Protein AF-A0A6N2Z597-F1 (afdb_monomer_lite)

Structure (mmCIF, N/CA/C/O backbone):
data_AF-A0A6N2Z597-F1
#
_entry.id   AF-A0A6N2Z597-F1
#
loop_
_a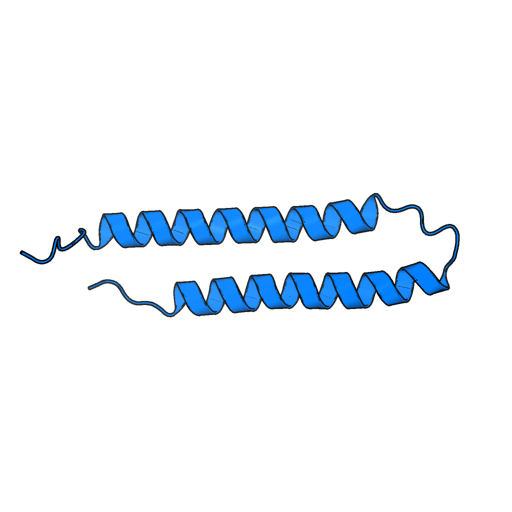tom_site.group_PDB
_atom_site.id
_atom_site.type_symbol
_atom_site.label_atom_id
_atom_site.label_alt_id
_atom_site.label_comp_id
_atom_site.label_asym_id
_atom_site.label_entity_id
_atom_site.label_seq_id
_atom_site.pdbx_PDB_ins_code
_atom_site.Cartn_x
_atom_site.Cartn_y
_atom_site.Cartn_z
_atom_site.occupancy
_atom_site.B_iso_or_equiv
_atom_site.auth_seq_id
_atom_site.auth_comp_id
_atom_site.auth_asym_id
_atom_site.auth_atom_id
_atom_site.pdbx_PDB_model_num
ATOM 1 N N . MET A 1 1 ? 13.501 10.677 -32.550 1.00 42.88 1 MET A N 1
ATOM 2 C CA . MET A 1 1 ? 14.381 9.870 -31.673 1.00 42.88 1 MET A CA 1
ATOM 3 C C . MET A 1 1 ? 13.610 9.490 -30.417 1.00 42.88 1 MET A C 1
ATOM 5 O O . MET A 1 1 ? 13.212 10.388 -29.690 1.00 42.88 1 MET A O 1
ATOM 9 N N . ALA A 1 2 ? 13.378 8.203 -30.149 1.00 51.84 2 ALA A N 1
ATOM 10 C CA . ALA A 1 2 ? 12.922 7.784 -28.824 1.00 51.84 2 ALA A CA 1
ATOM 11 C C . ALA A 1 2 ? 14.106 7.915 -27.854 1.00 51.84 2 ALA A C 1
ATOM 13 O O . ALA A 1 2 ? 15.125 7.251 -28.052 1.00 51.84 2 ALA A O 1
ATOM 14 N N . ASN A 1 3 ? 14.001 8.786 -26.847 1.00 58.09 3 ASN A N 1
ATOM 15 C CA . ASN A 1 3 ? 14.976 8.852 -25.759 1.00 58.09 3 ASN A CA 1
ATOM 16 C C . ASN A 1 3 ? 14.941 7.516 -25.009 1.00 58.09 3 ASN A C 1
ATOM 18 O O . ASN A 1 3 ? 14.078 7.281 -24.167 1.00 58.09 3 ASN A O 1
ATOM 22 N N . ARG A 1 4 ? 15.859 6.608 -25.352 1.00 70.00 4 ARG A N 1
ATOM 23 C CA . ARG A 1 4 ? 16.040 5.363 -24.610 1.00 70.00 4 ARG A CA 1
ATOM 24 C C . ARG A 1 4 ? 16.729 5.707 -23.298 1.00 70.00 4 ARG A C 1
ATOM 26 O O . ARG A 1 4 ? 17.931 5.967 -23.264 1.00 70.00 4 ARG A 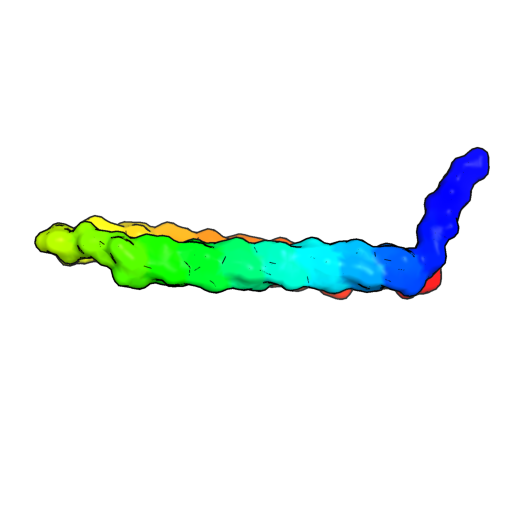O 1
ATOM 33 N N . TYR A 1 5 ? 15.957 5.737 -22.219 1.00 75.50 5 TYR A N 1
ATOM 34 C CA . TYR A 1 5 ? 16.517 5.803 -20.879 1.00 75.50 5 TYR A CA 1
ATOM 35 C C . TYR A 1 5 ? 17.359 4.551 -20.619 1.00 75.50 5 TYR A C 1
ATOM 37 O O . TYR A 1 5 ? 16.966 3.438 -20.969 1.00 75.50 5 TYR A O 1
ATOM 45 N N . LYS A 1 6 ? 18.533 4.727 -20.004 1.00 87.75 6 LYS A N 1
ATOM 46 C CA . LYS A 1 6 ? 19.369 3.598 -19.576 1.00 87.75 6 LYS A CA 1
ATOM 47 C C . LYS A 1 6 ? 18.580 2.738 -18.586 1.00 87.75 6 LYS A C 1
ATOM 49 O O . LYS A 1 6 ? 17.957 3.286 -17.678 1.00 87.75 6 LYS A O 1
ATOM 54 N N . ALA A 1 7 ? 18.682 1.412 -18.684 1.00 86.69 7 ALA A N 1
ATOM 55 C CA . ALA A 1 7 ? 18.010 0.490 -17.762 1.00 86.69 7 ALA A CA 1
ATOM 56 C C . ALA A 1 7 ? 18.303 0.805 -16.279 1.00 86.69 7 ALA A C 1
ATOM 58 O O . ALA A 1 7 ? 17.421 0.695 -15.431 1.00 86.69 7 ALA A O 1
ATOM 59 N N . SER A 1 8 ? 19.514 1.279 -15.962 1.00 88.69 8 SER A N 1
ATOM 60 C CA . SER A 1 8 ? 19.888 1.730 -14.615 1.00 88.69 8 SER A CA 1
ATOM 61 C C . SER A 1 8 ? 19.087 2.942 -14.124 1.00 88.69 8 SER A C 1
ATOM 63 O O . SER A 1 8 ? 18.741 3.010 -12.947 1.00 88.69 8 SER A O 1
ATOM 65 N N . TYR A 1 9 ? 18.758 3.882 -15.013 1.00 90.38 9 TYR A N 1
ATOM 66 C CA . TYR A 1 9 ? 17.917 5.030 -14.684 1.00 90.38 9 TYR A CA 1
ATOM 67 C C . TYR A 1 9 ? 16.481 4.588 -14.383 1.00 90.38 9 TYR A C 1
ATOM 69 O O . TYR A 1 9 ? 15.925 5.004 -13.369 1.00 90.38 9 TYR A O 1
ATOM 77 N N . CYS A 1 10 ? 15.921 3.692 -15.201 1.00 90.19 10 CYS A N 1
ATOM 78 C CA . CYS A 1 10 ? 14.583 3.142 -14.978 1.00 90.19 10 CYS A CA 1
ATOM 79 C C . CYS A 1 10 ? 14.496 2.363 -13.659 1.00 90.19 10 CYS A C 1
ATOM 81 O O . CYS A 1 10 ? 13.576 2.594 -12.882 1.00 90.19 10 CYS A O 1
ATOM 83 N N . ARG A 1 11 ? 15.493 1.518 -13.353 1.00 90.62 11 ARG A N 1
ATOM 84 C CA . ARG A 1 11 ? 15.575 0.808 -12.062 1.00 90.62 11 ARG A CA 1
ATOM 85 C C . ARG A 1 11 ? 15.609 1.775 -10.880 1.00 90.62 11 ARG A C 1
ATOM 87 O O . ARG A 1 11 ? 14.910 1.560 -9.899 1.00 90.62 11 ARG A O 1
ATOM 94 N N . ARG A 1 12 ? 16.379 2.866 -10.978 1.00 92.31 12 ARG A N 1
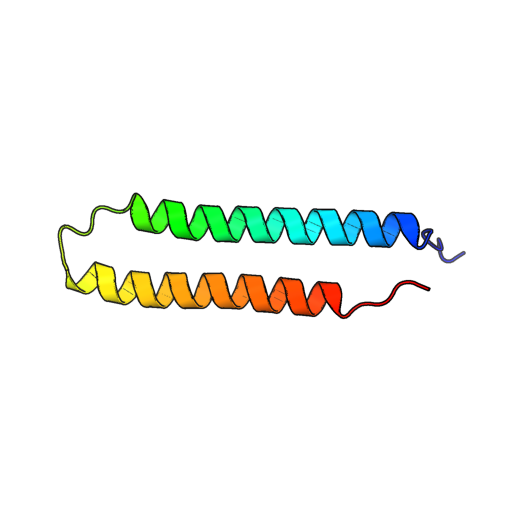ATOM 95 C CA . ARG A 1 12 ? 16.425 3.889 -9.923 1.00 92.31 12 ARG A CA 1
ATOM 96 C C . ARG A 1 12 ? 15.072 4.575 -9.728 1.00 92.31 12 ARG A C 1
ATOM 98 O O . ARG A 1 12 ? 14.666 4.772 -8.591 1.00 92.31 12 ARG A O 1
ATOM 105 N N . LEU A 1 13 ? 14.382 4.931 -10.813 1.00 92.69 13 LEU A N 1
ATOM 106 C CA . LEU A 1 13 ? 13.037 5.507 -10.724 1.00 92.69 13 LEU A CA 1
ATOM 107 C C . LEU A 1 13 ? 12.053 4.537 -10.070 1.00 92.69 13 LEU A C 1
ATOM 109 O O . LEU A 1 13 ? 11.328 4.939 -9.168 1.00 92.69 13 LEU A O 1
ATOM 113 N N . VAL A 1 14 ? 12.070 3.268 -10.481 1.00 93.88 14 VAL A N 1
ATOM 114 C CA . VAL A 1 14 ? 11.240 2.220 -9.878 1.00 93.88 14 VAL A CA 1
ATOM 115 C C . VAL A 1 14 ? 11.489 2.104 -8.379 1.00 93.88 14 VAL A C 1
ATOM 117 O O . VAL A 1 14 ? 10.534 2.165 -7.611 1.00 93.88 14 VAL A O 1
ATOM 120 N N . ASN A 1 15 ? 12.751 2.037 -7.953 1.00 94.44 15 ASN A N 1
ATOM 121 C CA . ASN A 1 15 ? 13.080 1.969 -6.531 1.00 94.44 15 ASN A CA 1
ATOM 122 C C . ASN A 1 15 ? 12.564 3.196 -5.767 1.00 94.44 15 ASN A C 1
ATOM 124 O O . ASN A 1 15 ? 12.003 3.043 -4.688 1.00 94.44 15 ASN A O 1
ATOM 128 N N . ASN A 1 16 ? 12.690 4.400 -6.338 1.00 96.12 16 ASN A N 1
ATOM 129 C CA . ASN A 1 16 ? 12.157 5.612 -5.715 1.00 96.12 16 ASN A CA 1
ATOM 130 C C . ASN A 1 16 ? 10.633 5.540 -5.542 1.00 96.12 16 ASN A C 1
ATOM 132 O O . ASN A 1 16 ? 10.129 5.886 -4.478 1.00 96.12 16 ASN A O 1
ATOM 136 N N . TYR A 1 17 ? 9.900 5.075 -6.558 1.00 96.12 17 TYR A N 1
ATOM 137 C CA . TYR A 1 17 ? 8.449 4.910 -6.457 1.00 96.12 17 TYR A CA 1
ATOM 138 C C . TYR A 1 17 ? 8.059 3.874 -5.402 1.00 96.12 17 TYR A C 1
ATOM 140 O O . TYR A 1 17 ? 7.175 4.153 -4.597 1.00 96.12 17 TYR A O 1
ATOM 148 N N . ILE A 1 18 ? 8.737 2.722 -5.363 1.00 97.19 18 ILE A N 1
ATOM 149 C CA . ILE A 1 18 ? 8.501 1.692 -4.341 1.00 97.19 18 ILE A CA 1
ATOM 150 C C . ILE A 1 18 ? 8.721 2.278 -2.943 1.00 97.19 18 ILE A 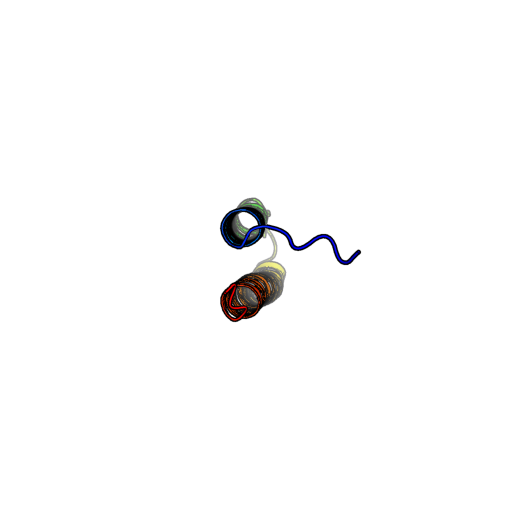C 1
ATOM 152 O O . ILE A 1 18 ? 7.830 2.188 -2.104 1.00 97.19 18 ILE A O 1
ATOM 156 N N . SER A 1 19 ? 9.840 2.972 -2.713 1.00 98.00 19 SER A N 1
ATOM 157 C CA . SER A 1 19 ? 10.124 3.600 -1.418 1.00 98.00 19 SER A CA 1
ATOM 158 C C . SER A 1 19 ? 9.081 4.647 -1.011 1.00 98.00 19 SER A C 1
ATOM 160 O O . SER A 1 19 ? 8.732 4.737 0.165 1.00 98.00 19 SER A O 1
ATOM 162 N N . GLU A 1 20 ? 8.556 5.446 -1.943 1.00 98.25 20 GLU A N 1
ATOM 163 C CA . GLU A 1 20 ? 7.480 6.395 -1.627 1.00 98.25 20 GLU A CA 1
ATOM 164 C C . GLU A 1 20 ? 6.165 5.682 -1.275 1.00 98.25 20 GLU A C 1
ATOM 166 O O . GLU A 1 20 ? 5.473 6.094 -0.341 1.00 98.25 20 GLU A O 1
ATOM 171 N N . ILE A 1 21 ? 5.834 4.582 -1.959 1.00 98.12 21 ILE A N 1
ATOM 172 C CA . ILE A 1 21 ? 4.649 3.773 -1.641 1.00 98.12 21 ILE A CA 1
ATOM 173 C C . ILE A 1 21 ? 4.790 3.132 -0.255 1.00 98.12 21 ILE A C 1
ATOM 175 O O . ILE A 1 21 ? 3.854 3.192 0.542 1.00 98.12 21 ILE A O 1
ATOM 179 N N . GLU A 1 22 ? 5.963 2.591 0.081 1.00 98.31 22 GLU A N 1
ATOM 180 C CA . GLU A 1 22 ? 6.251 2.043 1.413 1.00 98.31 22 GLU A CA 1
ATOM 181 C C . GLU A 1 22 ? 6.121 3.105 2.511 1.00 98.31 22 GLU A C 1
ATOM 183 O O . GLU A 1 22 ? 5.509 2.859 3.553 1.00 98.31 22 GLU A O 1
ATOM 188 N N . ARG A 1 23 ? 6.630 4.321 2.274 1.00 98.19 23 ARG A N 1
ATOM 189 C CA . ARG A 1 23 ? 6.451 5.441 3.210 1.00 98.19 23 ARG A CA 1
ATOM 190 C C . ARG A 1 23 ? 4.980 5.772 3.411 1.00 98.19 23 ARG A C 1
ATOM 192 O O . ARG A 1 23 ? 4.556 5.943 4.552 1.00 98.19 23 ARG A O 1
ATOM 199 N N . LYS A 1 24 ? 4.190 5.828 2.334 1.00 98.06 24 LYS A N 1
ATOM 200 C CA . LYS A 1 24 ? 2.744 6.072 2.429 1.00 98.06 24 LYS A CA 1
ATOM 201 C C . LYS A 1 24 ? 2.025 4.962 3.184 1.00 98.06 24 LYS A C 1
ATOM 203 O O . LYS A 1 24 ? 1.214 5.280 4.050 1.00 98.06 24 LYS A O 1
ATOM 208 N N . LYS A 1 25 ? 2.371 3.696 2.940 1.00 98.19 25 LYS A N 1
ATOM 209 C CA . LYS A 1 25 ? 1.849 2.543 3.688 1.00 98.19 25 LYS A CA 1
ATOM 210 C C . LYS A 1 25 ? 2.102 2.685 5.192 1.00 98.19 25 LYS A C 1
ATOM 212 O O . LYS A 1 25 ? 1.189 2.486 5.990 1.00 98.19 25 LYS A O 1
ATOM 217 N N . THR A 1 26 ? 3.312 3.086 5.577 1.00 97.81 26 THR A N 1
ATOM 218 C CA . THR A 1 26 ? 3.666 3.347 6.981 1.00 97.81 26 THR A CA 1
ATOM 219 C C . THR A 1 26 ? 2.894 4.536 7.556 1.00 97.81 26 THR A C 1
ATOM 221 O O . THR A 1 26 ? 2.385 4.449 8.670 1.00 97.81 26 THR A O 1
ATOM 224 N N . SER A 1 27 ? 2.742 5.634 6.807 1.00 98.06 27 SER A N 1
ATOM 225 C CA . SER A 1 27 ? 1.940 6.784 7.252 1.00 98.06 27 SER A CA 1
ATOM 226 C C . SER A 1 27 ? 0.465 6.438 7.459 1.00 98.06 27 SER A C 1
ATOM 228 O O . SER A 1 27 ? -0.131 6.936 8.403 1.00 98.06 27 SER A O 1
ATOM 230 N N . ILE A 1 28 ? -0.120 5.580 6.618 1.00 97.69 28 ILE A N 1
ATOM 231 C CA . ILE A 1 28 ? -1.501 5.100 6.782 1.00 97.69 28 ILE A CA 1
ATOM 232 C C . ILE A 1 28 ? -1.663 4.387 8.129 1.00 97.69 28 ILE A C 1
ATOM 234 O O . ILE A 1 28 ? -2.585 4.701 8.876 1.00 97.69 28 ILE A O 1
ATOM 238 N N . GLN A 1 29 ? -0.743 3.472 8.454 1.00 96.88 29 GLN A N 1
ATOM 239 C CA . GLN A 1 29 ? -0.757 2.754 9.729 1.00 96.88 29 GLN A CA 1
ATOM 240 C C . GLN A 1 29 ? -0.612 3.713 10.915 1.00 96.88 29 GLN A C 1
ATOM 242 O O . GLN A 1 29 ? -1.400 3.649 11.851 1.00 96.88 29 GLN A O 1
ATOM 247 N N . LYS A 1 30 ? 0.354 4.635 10.847 1.00 96.88 30 LYS A N 1
ATOM 248 C CA . LYS A 1 30 ? 0.571 5.615 11.911 1.00 96.88 30 LYS A CA 1
ATOM 249 C C . LYS A 1 30 ? -0.658 6.504 12.125 1.00 96.88 30 LYS A C 1
ATOM 251 O O . LYS A 1 30 ? -1.069 6.711 13.254 1.00 96.88 30 LYS A O 1
ATOM 256 N N . ASN A 1 31 ? -1.274 6.990 11.049 1.00 95.75 31 ASN A N 1
ATOM 257 C CA . ASN A 1 31 ? -2.469 7.826 11.152 1.00 95.75 31 ASN A CA 1
ATOM 258 C C . ASN A 1 31 ? -3.633 7.089 11.821 1.00 95.75 31 ASN A C 1
ATOM 260 O O . ASN A 1 31 ? -4.395 7.716 12.540 1.00 95.75 31 ASN A O 1
ATOM 264 N N . PHE A 1 32 ? -3.776 5.784 11.581 1.00 95.19 32 PHE A N 1
ATOM 265 C CA . PHE A 1 32 ? -4.766 4.958 12.270 1.00 95.19 32 PHE A CA 1
ATOM 266 C C . PHE A 1 32 ? -4.441 4.786 13.757 1.00 95.19 32 PHE A C 1
ATOM 268 O O . PHE A 1 32 ? -5.331 4.877 14.589 1.00 95.19 32 PHE A O 1
ATOM 275 N N . GLU A 1 33 ? -3.173 4.572 14.104 1.00 93.31 33 GLU A N 1
ATOM 276 C CA . GLU A 1 33 ? -2.728 4.461 15.502 1.00 93.31 33 GLU A CA 1
ATOM 277 C C . GLU A 1 33 ? -2.878 5.776 16.279 1.00 93.31 33 GLU A C 1
ATOM 279 O O . GLU A 1 33 ? -3.176 5.752 17.470 1.00 93.31 33 GLU A O 1
ATOM 284 N N . ASP A 1 34 ? -2.710 6.910 15.596 1.00 94.38 34 ASP A N 1
ATOM 285 C CA . ASP A 1 34 ? -2.861 8.254 16.156 1.00 94.38 34 ASP A CA 1
ATOM 286 C C . ASP A 1 34 ? -4.345 8.694 16.257 1.00 94.38 34 ASP A C 1
ATOM 288 O O . ASP A 1 34 ? -4.632 9.752 16.823 1.00 94.38 34 ASP A O 1
ATOM 292 N N . MET A 1 35 ? -5.300 7.924 15.711 1.00 90.75 35 MET A N 1
ATOM 293 C CA . MET A 1 35 ? -6.733 8.231 15.814 1.00 90.75 35 MET A CA 1
ATOM 294 C C . MET A 1 35 ? -7.286 7.889 17.201 1.00 90.75 35 MET A C 1
ATOM 296 O O . MET A 1 35 ? -7.096 6.794 17.729 1.00 90.75 35 MET A O 1
ATOM 300 N N . ASP A 1 36 ? -8.058 8.818 17.766 1.00 88.44 36 ASP A N 1
ATOM 301 C CA . ASP A 1 36 ? -8.813 8.584 18.994 1.00 88.44 36 ASP A CA 1
ATOM 302 C C . ASP A 1 36 ? -10.137 7.871 18.685 1.00 88.44 36 ASP A C 1
ATOM 304 O O . ASP A 1 36 ? -11.117 8.478 18.244 1.00 88.44 36 ASP A O 1
ATOM 308 N N . PHE A 1 37 ? -10.169 6.564 18.942 1.00 84.62 37 PHE A N 1
ATOM 309 C CA . PHE A 1 37 ? -11.364 5.733 18.815 1.00 84.62 37 PHE A CA 1
ATOM 310 C C . PHE A 1 37 ? -12.141 5.628 20.128 1.00 84.62 37 PHE A C 1
ATOM 312 O O . PHE A 1 3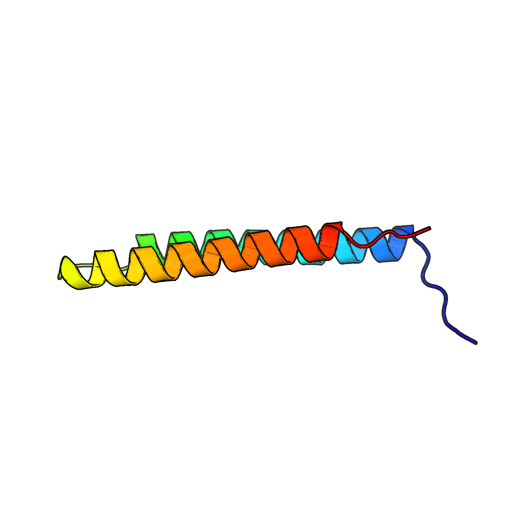7 ? -12.448 4.533 20.603 1.00 84.62 37 PHE A O 1
ATOM 319 N N . SER A 1 38 ? -12.514 6.771 20.699 1.00 81.00 38 SER A N 1
ATOM 320 C CA . SER A 1 38 ? -13.450 6.841 21.832 1.00 81.00 38 SER A CA 1
ATOM 321 C C . SER A 1 38 ? -14.779 6.091 21.593 1.00 81.00 38 SER A C 1
ATOM 323 O O . SER A 1 38 ? -15.461 5.728 22.551 1.00 81.00 38 SER A O 1
ATOM 325 N N . ASN A 1 39 ? -15.127 5.794 20.334 1.00 73.75 39 ASN A N 1
ATOM 326 C CA . ASN A 1 39 ? -16.209 4.892 19.935 1.00 73.75 39 ASN A CA 1
ATOM 327 C C . ASN A 1 39 ? -15.638 3.622 19.270 1.00 73.75 39 ASN A C 1
ATOM 329 O O . ASN A 1 39 ? -15.022 3.702 18.207 1.00 73.75 39 ASN A O 1
ATOM 333 N N . SER A 1 40 ? -15.873 2.451 19.872 1.00 71.88 40 SER A N 1
ATOM 334 C CA . SER A 1 40 ? -15.312 1.168 19.421 1.00 71.88 40 SER A CA 1
ATOM 335 C C . SER A 1 40 ? -15.756 0.753 18.017 1.00 71.88 40 SER A C 1
ATOM 337 O O . SER A 1 40 ? -14.959 0.172 17.293 1.00 71.88 40 SER A O 1
ATOM 339 N N . ASN A 1 41 ? -16.980 1.092 17.597 1.00 79.19 41 ASN A N 1
ATOM 340 C CA . ASN A 1 41 ? -17.494 0.689 16.280 1.00 79.19 41 ASN A CA 1
ATOM 341 C C . ASN A 1 41 ? -16.776 1.415 15.132 1.00 79.19 41 ASN A C 1
ATOM 343 O O . ASN A 1 41 ? -16.610 0.855 14.054 1.00 79.19 41 ASN A O 1
ATOM 347 N N . LEU A 1 42 ? -16.302 2.644 15.372 1.00 85.69 42 LEU A N 1
ATOM 348 C CA . LEU A 1 42 ? -15.503 3.379 14.388 1.00 85.69 42 LEU A CA 1
ATOM 349 C C . LEU A 1 42 ? -14.121 2.750 14.205 1.00 85.69 42 LEU A C 1
ATOM 351 O O . LEU A 1 42 ? -13.556 2.825 13.120 1.00 85.69 42 LEU A O 1
ATOM 355 N N . ARG A 1 43 ? -13.565 2.117 15.240 1.00 90.25 43 ARG A N 1
ATOM 356 C CA . ARG A 1 43 ? -12.250 1.483 15.136 1.00 90.25 43 ARG A CA 1
ATOM 357 C C . ARG A 1 43 ? -12.260 0.337 14.132 1.00 90.25 43 ARG A C 1
ATOM 359 O O . ARG A 1 43 ? -11.373 0.291 13.287 1.00 90.25 43 ARG A O 1
ATOM 366 N N . ASP A 1 44 ? -13.262 -0.533 14.213 1.00 90.19 44 ASP A N 1
ATOM 367 C CA . ASP A 1 44 ? -13.364 -1.722 13.364 1.00 90.19 44 ASP A CA 1
ATOM 368 C C . ASP A 1 44 ? -13.545 -1.337 11.883 1.00 90.19 44 ASP A C 1
ATOM 370 O O . ASP A 1 44 ? -12.859 -1.869 11.009 1.00 90.19 44 ASP A O 1
ATOM 374 N N . GLU A 1 45 ? -14.394 -0.342 11.597 1.00 90.69 45 GLU A N 1
ATOM 375 C CA . GLU A 1 45 ? -14.587 0.188 10.237 1.00 90.69 45 GLU A CA 1
ATOM 376 C C . GLU A 1 45 ? -13.292 0.785 9.661 1.00 90.69 45 GLU A C 1
ATOM 378 O O . GLU A 1 45 ? -12.926 0.539 8.506 1.00 90.69 45 GLU A O 1
ATOM 383 N N . TYR A 1 46 ? -12.564 1.561 10.469 1.00 93.56 46 TYR A N 1
ATOM 384 C CA . TYR A 1 46 ? -11.298 2.154 10.043 1.00 93.56 46 TYR A CA 1
ATOM 385 C C . TYR A 1 46 ? -10.180 1.116 9.921 1.00 93.56 46 TYR A C 1
ATOM 387 O O . TYR A 1 46 ? -9.322 1.263 9.051 1.00 93.56 46 TYR A O 1
ATOM 395 N N . GLU A 1 47 ? -10.185 0.061 10.734 1.00 94.81 47 GLU A N 1
ATOM 396 C CA . GLU A 1 47 ? -9.218 -1.031 10.634 1.00 94.81 47 GLU A CA 1
ATOM 397 C C . GLU A 1 47 ? -9.359 -1.770 9.299 1.00 94.81 47 GLU A C 1
ATOM 399 O O . GLU A 1 47 ? -8.358 -2.016 8.614 1.00 94.81 47 GLU A O 1
ATOM 404 N N . GLU A 1 48 ? -10.594 -2.056 8.872 1.00 95.19 48 GLU A N 1
ATOM 405 C CA . GLU A 1 48 ? -10.852 -2.648 7.559 1.00 95.19 48 GLU A CA 1
ATOM 406 C C . GLU A 1 48 ? -10.390 -1.719 6.426 1.00 95.19 48 GLU A C 1
ATOM 408 O O . GLU A 1 48 ? -9.683 -2.153 5.506 1.00 95.19 48 GLU A O 1
ATOM 413 N N . LEU A 1 49 ? -10.719 -0.425 6.512 1.00 96.06 49 LEU A N 1
ATOM 414 C CA . LEU A 1 49 ? -10.296 0.574 5.531 1.00 96.06 49 LEU A CA 1
ATOM 415 C C . LEU A 1 49 ? -8.765 0.642 5.419 1.00 96.06 49 LEU A C 1
ATOM 417 O O . LEU A 1 49 ? -8.213 0.576 4.319 1.00 96.06 49 LEU A O 1
ATOM 421 N N . VAL A 1 50 ? -8.067 0.716 6.552 1.00 97.25 50 VAL A N 1
ATOM 422 C CA . VAL A 1 50 ? -6.600 0.762 6.637 1.00 97.25 50 VAL A CA 1
ATOM 423 C C . VAL A 1 50 ? -5.972 -0.510 6.078 1.00 97.25 50 VAL A C 1
ATOM 425 O O . VAL A 1 50 ? -4.994 -0.441 5.328 1.00 97.25 50 VAL A O 1
ATOM 428 N N . SER A 1 51 ? -6.545 -1.675 6.387 1.00 97.69 51 SER A N 1
ATOM 429 C CA . SER A 1 51 ? -6.113 -2.963 5.839 1.00 97.69 51 SER A CA 1
ATOM 430 C C . SER A 1 51 ? -6.222 -2.990 4.312 1.00 97.69 51 SER A C 1
ATOM 432 O O . SER A 1 51 ? -5.265 -3.368 3.625 1.00 97.69 51 SER A O 1
ATOM 434 N N . ASN A 1 52 ? -7.339 -2.505 3.763 1.00 98.06 52 ASN A N 1
ATOM 435 C CA . ASN A 1 52 ? -7.544 -2.398 2.320 1.00 98.06 52 ASN A CA 1
ATOM 436 C C . ASN A 1 52 ? -6.552 -1.417 1.674 1.00 98.06 52 ASN A C 1
ATOM 438 O O . ASN A 1 52 ? -5.905 -1.771 0.690 1.00 98.06 52 ASN A O 1
ATOM 442 N N . MET A 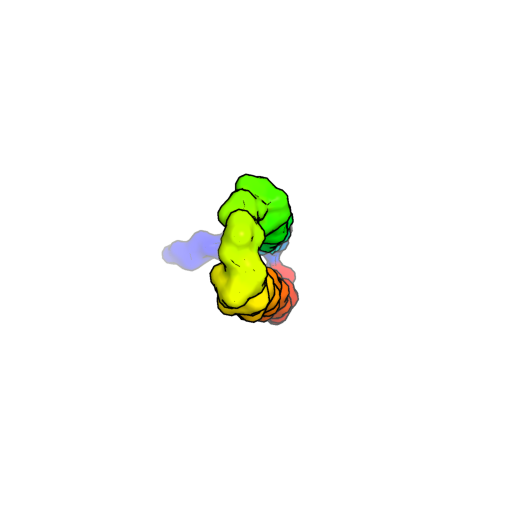1 53 ? -6.331 -0.238 2.262 1.00 98.06 53 MET A N 1
ATOM 443 C CA . MET A 1 53 ? -5.343 0.727 1.760 1.00 98.06 53 MET A CA 1
ATOM 444 C C . MET A 1 53 ? -3.919 0.147 1.734 1.00 98.06 53 MET A C 1
ATOM 446 O O . MET A 1 53 ? -3.191 0.315 0.756 1.00 98.06 53 MET A O 1
ATOM 450 N N . LYS A 1 54 ? -3.516 -0.583 2.783 1.00 98.19 54 LYS A N 1
ATOM 451 C CA . LYS A 1 54 ? -2.204 -1.251 2.840 1.00 98.19 54 LYS A CA 1
ATOM 452 C C . LYS A 1 54 ? -2.071 -2.337 1.771 1.00 98.19 54 LYS A C 1
ATOM 454 O O . LYS A 1 54 ? -0.995 -2.474 1.188 1.00 98.19 54 LYS A O 1
ATOM 459 N N . ARG A 1 55 ? -3.150 -3.079 1.496 1.00 98.31 55 ARG A N 1
ATOM 460 C CA . ARG A 1 55 ? -3.194 -4.092 0.431 1.00 98.31 55 ARG A CA 1
ATOM 461 C C . ARG A 1 55 ? -3.044 -3.464 -0.954 1.00 98.31 55 ARG A C 1
ATOM 463 O O . ARG A 1 55 ? -2.303 -3.999 -1.772 1.00 98.31 55 ARG A O 1
ATOM 470 N N . GLU A 1 56 ? -3.676 -2.318 -1.198 1.00 98.38 56 GLU A N 1
ATOM 471 C CA . GLU A 1 56 ? -3.504 -1.563 -2.445 1.00 98.38 56 GLU A CA 1
ATOM 472 C C . GLU A 1 56 ? -2.056 -1.086 -2.635 1.00 98.38 56 GLU A C 1
ATOM 474 O O . GLU A 1 56 ? -1.506 -1.216 -3.729 1.00 98.38 56 GLU A O 1
ATOM 479 N N . CYS A 1 57 ? -1.384 -0.628 -1.570 1.00 98.25 57 CYS A N 1
ATOM 480 C CA . CYS A 1 57 ? 0.050 -0.321 -1.630 1.00 98.25 57 CYS A CA 1
ATOM 481 C C . CYS A 1 57 ? 0.885 -1.545 -2.047 1.00 98.25 57 CYS A C 1
ATOM 483 O O . CYS A 1 57 ? 1.736 -1.432 -2.930 1.00 98.25 57 CYS A O 1
ATOM 485 N N . ASP A 1 58 ? 0.624 -2.715 -1.457 1.00 98.31 58 ASP A N 1
ATOM 486 C CA . ASP A 1 58 ? 1.343 -3.954 -1.789 1.00 98.31 58 ASP A CA 1
ATOM 487 C C . ASP A 1 58 ? 1.082 -4.405 -3.232 1.00 98.31 58 ASP A C 1
ATOM 489 O O . ASP A 1 58 ? 2.000 -4.836 -3.934 1.00 98.31 58 ASP A O 1
ATOM 493 N N . ASN A 1 59 ? -0.156 -4.270 -3.708 1.00 98.12 59 ASN A N 1
ATOM 494 C CA . ASN A 1 59 ? -0.517 -4.567 -5.093 1.00 98.12 59 ASN A CA 1
ATOM 495 C C . ASN A 1 59 ? 0.182 -3.622 -6.077 1.00 98.12 59 ASN A C 1
ATOM 497 O O . ASN A 1 59 ? 0.669 -4.066 -7.121 1.00 98.12 59 ASN A O 1
ATOM 501 N N . LEU A 1 60 ? 0.278 -2.334 -5.740 1.00 97.19 60 LEU A N 1
ATOM 502 C CA . LEU A 1 60 ? 0.963 -1.348 -6.566 1.00 97.19 60 LEU A CA 1
ATOM 503 C C . LEU A 1 60 ? 2.471 -1.627 -6.644 1.00 97.19 60 LEU A C 1
ATOM 505 O O . LEU A 1 60 ? 3.029 -1.607 -7.741 1.00 97.19 60 LEU A O 1
ATOM 509 N N . ILE A 1 61 ? 3.113 -1.962 -5.517 1.00 97.19 61 ILE A N 1
ATOM 510 C CA . ILE A 1 61 ? 4.529 -2.369 -5.481 1.00 97.19 61 ILE A CA 1
ATOM 511 C C . ILE A 1 61 ? 4.749 -3.591 -6.375 1.00 97.19 61 ILE A C 1
ATOM 513 O O . ILE A 1 61 ? 5.568 -3.529 -7.290 1.00 97.19 61 ILE A O 1
ATOM 517 N N . ARG A 1 62 ? 3.956 -4.659 -6.205 1.00 96.88 62 ARG A N 1
ATOM 518 C CA . ARG A 1 62 ? 4.056 -5.873 -7.039 1.00 96.88 62 ARG A CA 1
ATOM 519 C C . ARG A 1 62 ? 3.885 -5.574 -8.526 1.00 96.88 62 ARG A C 1
ATOM 521 O O . ARG A 1 62 ? 4.595 -6.130 -9.362 1.00 96.88 62 ARG A O 1
ATOM 528 N N . THR A 1 63 ? 2.952 -4.684 -8.863 1.00 96.31 63 THR A N 1
ATOM 529 C CA . THR A 1 63 ? 2.721 -4.250 -10.246 1.00 96.31 63 THR A CA 1
ATOM 530 C C . THR A 1 63 ? 3.958 -3.550 -10.802 1.00 96.31 63 THR A C 1
ATOM 532 O O . THR A 1 63 ? 4.400 -3.862 -11.904 1.00 96.31 63 THR A O 1
ATOM 535 N N . ILE A 1 64 ? 4.565 -2.647 -10.033 1.00 93.44 64 ILE A N 1
ATOM 536 C CA . ILE A 1 64 ? 5.779 -1.927 -10.428 1.00 93.44 64 ILE A CA 1
ATOM 537 C C . ILE A 1 64 ? 6.982 -2.878 -10.572 1.00 93.44 64 ILE A C 1
ATOM 539 O O . ILE A 1 64 ? 7.731 -2.788 -11.544 1.00 93.44 64 ILE A O 1
ATOM 543 N N . GLU A 1 65 ? 7.154 -3.821 -9.649 1.00 91.69 65 GLU A N 1
ATOM 544 C CA . GLU A 1 65 ? 8.239 -4.813 -9.682 1.00 91.69 65 GLU A CA 1
ATOM 545 C C . GLU A 1 65 ? 8.115 -5.813 -10.841 1.00 91.69 65 GLU A C 1
ATOM 547 O O . GLU A 1 65 ? 9.109 -6.410 -11.271 1.00 91.69 65 GLU A O 1
ATOM 552 N N . SER A 1 66 ? 6.902 -5.994 -11.373 1.00 93.12 66 SER A N 1
ATOM 553 C CA . SER A 1 66 ? 6.657 -6.874 -12.518 1.00 93.12 66 SER A CA 1
ATOM 554 C C . SER A 1 66 ? 7.304 -6.363 -13.815 1.00 93.12 66 SER A C 1
ATOM 556 O O . SER A 1 66 ? 7.643 -7.167 -14.690 1.00 93.12 66 SER A O 1
ATOM 558 N N . TYR A 1 67 ? 7.550 -5.052 -13.934 1.00 88.25 67 TYR A N 1
ATOM 559 C CA . TYR A 1 67 ? 8.182 -4.469 -15.114 1.00 88.25 67 TYR A CA 1
ATOM 560 C C . TYR A 1 67 ? 9.671 -4.831 -15.191 1.00 88.25 67 TYR A C 1
ATOM 562 O O . TYR A 1 67 ? 10.449 -4.641 -14.255 1.00 88.25 67 TYR A O 1
ATOM 570 N N . LYS A 1 68 ? 10.098 -5.332 -16.354 1.00 82.31 68 LYS A N 1
ATOM 571 C CA . LYS A 1 68 ? 11.499 -5.670 -16.638 1.00 82.31 68 LYS A CA 1
ATOM 572 C C . LYS A 1 68 ? 12.148 -4.586 -17.496 1.00 82.31 68 LYS A C 1
ATOM 574 O O . LYS A 1 68 ? 11.579 -4.151 -18.492 1.00 82.31 68 LYS A O 1
ATOM 579 N N . PHE A 1 69 ? 13.370 -4.197 -17.130 1.00 80.50 69 PHE A N 1
ATOM 580 C CA . PHE A 1 69 ? 14.203 -3.269 -17.902 1.00 80.50 69 PHE A CA 1
ATOM 581 C C . PHE A 1 69 ? 15.436 -4.012 -18.421 1.00 80.50 69 PHE A C 1
ATOM 583 O O . PHE A 1 69 ? 16.345 -4.328 -17.638 1.00 80.50 69 PHE A O 1
ATOM 590 N N . SER A 1 70 ? 15.423 -4.302 -19.723 1.00 69.69 70 SER A N 1
ATOM 591 C CA . SER A 1 70 ? 16.526 -4.866 -20.510 1.00 69.69 70 SER A CA 1
ATOM 592 C C . SER A 1 70 ? 17.369 -3.766 -21.140 1.00 69.69 70 SER A C 1
ATOM 594 O O . SER A 1 70 ? 16.756 -2.895 -21.800 1.00 69.69 70 SER A O 1
#

Radius of gyration: 17.25 Å; chains: 1; bounding box: 37×17×54 Å

Secondary structure (DSSP, 8-state):
------HHHHHHHHHHHHHHHHHHHHHHHHHHHTS--SSHHHHHHHHHHHHHHHHHHHHHHHHHHH----

Foldseek 3Di:
DPPDDALVVLVVVLVVVLVVLVVVLVVLVVVLVVDDCPDPVVNVVSVVVNVVSNVVSVVVNVVSVPDDRD

Sequence (70 aa):
MANRYKASYCRRLVNNYISEIERKKTSIQKNFEDMDFSNSNLRDEYEELVSNMKRECDNLIRTIESYKFS

pLDDT: mean 90.31, std 11.15, range [42.88, 98.38]

Organism: NCBI:txid29363